Protein AF-A0A0A9XDV1-F1 (afdb_monomer_lite)

Organism: Lygus hesperus (NCBI:txid30085)

Secondary structure (DSSP, 8-state):
-----TTTGGGG-TTSS-EEEEEEEEETTEEEEEEE----GGGB-TTSPBPSSHHHHHHHHHHHHHHHHHHHHHHHHHTPPP--SS------------S---SSHHHHHHHHHHHHHHHHHHHHHHHHHHHHHHHHHHTSPP---------

InterPro domains:
  IPR039336 Midnolin [PTHR23010] (5-80)

Structure (mmCIF, N/CA/C/O backbone):
data_AF-A0A0A9XDV1-F1
#
_entry.id   AF-A0A0A9XDV1-F1
#
loop_
_atom_site.group_PDB
_atom_site.id
_atom_site.type_symbol
_atom_site.label_atom_id
_atom_site.label_alt_id
_atom_site.label_comp_id
_atom_site.label_asym_id
_atom_site.label_entity_id
_atom_site.label_seq_id
_atom_site.pdbx_PDB_ins_code
_atom_site.Cartn_x
_atom_site.Cartn_y
_atom_site.Cartn_z
_atom_site.occupancy
_atom_site.B_iso_or_equiv
_atom_site.auth_seq_id
_atom_site.auth_comp_id
_atom_site.auth_asym_id
_atom_site.auth_atom_id
_atom_site.pdbx_PDB_model_num
ATOM 1 N N . ASP A 1 1 ? -1.047 -35.717 -10.382 1.00 36.78 1 ASP A N 1
ATOM 2 C CA . ASP A 1 1 ? -0.540 -34.467 -10.991 1.00 36.78 1 ASP A CA 1
ATOM 3 C C . ASP A 1 1 ? -0.914 -33.205 -10.192 1.00 36.78 1 ASP A C 1
ATOM 5 O O . ASP A 1 1 ? -1.878 -32.515 -10.485 1.00 36.78 1 ASP A O 1
ATOM 9 N N . GLY A 1 2 ? -0.174 -32.925 -9.114 1.00 42.72 2 GLY A N 1
ATOM 10 C CA . GLY A 1 2 ? 0.702 -31.744 -9.015 1.00 42.72 2 GLY A CA 1
ATOM 11 C C . GLY A 1 2 ? 0.223 -30.292 -8.821 1.00 42.72 2 GLY A C 1
ATOM 12 O O . GLY A 1 2 ? 1.113 -29.456 -8.713 1.00 42.72 2 GLY A O 1
ATOM 13 N N . PHE A 1 3 ? -1.061 -29.920 -8.745 1.00 45.09 3 PHE A N 1
ATOM 14 C CA . PHE A 1 3 ? -1.454 -28.486 -8.676 1.00 45.09 3 PHE A CA 1
ATOM 15 C C . PHE A 1 3 ? -1.906 -27.975 -7.295 1.00 45.09 3 PHE A C 1
ATOM 17 O O . PHE A 1 3 ? -2.998 -27.434 -7.152 1.00 45.09 3 PHE A O 1
ATOM 24 N N . SER A 1 4 ? -1.071 -28.087 -6.260 1.00 47.56 4 SER A N 1
ATOM 25 C CA . SER A 1 4 ? -1.301 -27.333 -5.015 1.00 47.56 4 SER A CA 1
ATOM 26 C C . SER A 1 4 ? -0.011 -27.191 -4.218 1.00 47.56 4 SER A C 1
ATOM 28 O O . SER A 1 4 ? 0.326 -28.102 -3.471 1.00 47.56 4 SER A O 1
ATOM 30 N N . SER A 1 5 ? 0.740 -26.094 -4.394 1.00 48.50 5 SER A N 1
ATOM 31 C CA . SER A 1 5 ? 1.856 -25.736 -3.481 1.00 48.50 5 SER A CA 1
ATOM 32 C C . SER A 1 5 ? 2.493 -24.349 -3.674 1.00 48.50 5 SER A C 1
ATOM 34 O O . SER A 1 5 ? 3.421 -24.015 -2.946 1.00 48.50 5 SER A O 1
ATOM 36 N N . SER A 1 6 ? 2.055 -23.492 -4.607 1.00 40.91 6 SER A N 1
ATOM 37 C CA . SER A 1 6 ? 2.808 -22.241 -4.844 1.00 40.91 6 SER A CA 1
ATOM 38 C C . SER A 1 6 ? 2.476 -21.081 -3.893 1.00 40.91 6 SER A C 1
ATOM 40 O O . SER A 1 6 ? 3.247 -20.126 -3.848 1.00 40.91 6 SER A O 1
ATOM 42 N N . TRP A 1 7 ? 1.368 -21.127 -3.145 1.00 44.41 7 TRP A N 1
ATOM 43 C CA . TRP A 1 7 ? 0.964 -20.024 -2.255 1.00 44.41 7 TRP A CA 1
ATOM 44 C C . TRP A 1 7 ? 1.337 -20.249 -0.780 1.00 44.41 7 TRP A C 1
ATOM 46 O O . TRP A 1 7 ? 1.364 -19.295 -0.009 1.00 44.41 7 TRP A O 1
ATOM 56 N N . GLU A 1 8 ? 1.692 -21.477 -0.390 1.00 43.09 8 GLU A N 1
ATOM 57 C CA . GLU A 1 8 ? 2.059 -21.810 0.995 1.00 43.09 8 GLU A CA 1
ATOM 58 C C . GLU A 1 8 ? 3.547 -21.525 1.294 1.00 43.09 8 GLU A C 1
ATOM 60 O O . GLU A 1 8 ? 3.918 -21.135 2.402 1.00 43.09 8 GLU A O 1
ATOM 65 N N . ALA A 1 9 ? 4.410 -21.603 0.274 1.00 44.12 9 ALA A N 1
ATOM 66 C CA . ALA A 1 9 ? 5.851 -21.367 0.409 1.00 44.12 9 ALA A CA 1
ATOM 67 C C . ALA A 1 9 ? 6.230 -19.889 0.652 1.00 44.12 9 ALA A C 1
ATOM 69 O O . ALA A 1 9 ? 7.342 -19.590 1.095 1.00 44.12 9 ALA A O 1
ATOM 70 N N . SER A 1 10 ? 5.320 -18.948 0.389 1.00 47.84 10 SER A N 1
ATOM 71 C CA . SER A 1 10 ? 5.560 -17.508 0.562 1.00 47.84 10 SER A CA 1
ATOM 72 C C . SER A 1 10 ? 5.498 -17.064 2.030 1.00 47.84 10 SER A C 1
ATOM 74 O O . SER A 1 10 ? 6.082 -16.042 2.387 1.00 47.84 10 SER A O 1
ATOM 76 N N . SER A 1 11 ? 4.857 -17.849 2.903 1.00 51.34 11 SER A N 1
ATOM 77 C CA . SER A 1 11 ? 4.604 -17.471 4.301 1.00 51.34 11 SER A CA 1
ATOM 78 C C . SER A 1 11 ? 5.746 -17.764 5.279 1.00 51.34 11 SER A C 1
ATOM 80 O O . SER A 1 11 ? 5.639 -17.376 6.441 1.00 51.34 11 SER A O 1
ATOM 82 N N . LEU A 1 12 ? 6.850 -18.400 4.861 1.00 45.94 12 LEU A N 1
ATOM 83 C CA . LEU A 1 12 ? 7.998 -18.682 5.746 1.00 45.94 12 LEU A CA 1
ATOM 84 C C . LEU A 1 12 ? 9.171 -17.691 5.619 1.00 45.94 12 LEU A C 1
ATOM 86 O O . LEU A 1 12 ? 10.036 -17.668 6.491 1.00 45.94 12 LEU A O 1
ATOM 90 N N . LYS A 1 13 ? 9.180 -16.789 4.629 1.00 50.69 13 LYS A N 1
ATOM 91 C CA . LYS A 1 13 ? 10.191 -15.713 4.493 1.00 50.69 13 LYS A CA 1
ATOM 92 C C . LYS A 1 13 ? 9.748 -14.388 5.136 1.00 50.69 13 LYS A C 1
ATOM 94 O O . LYS A 1 13 ? 10.031 -13.315 4.616 1.00 50.69 13 LYS A O 1
ATOM 99 N N . ARG A 1 14 ? 9.090 -14.449 6.303 1.00 52.53 14 ARG A N 1
ATOM 100 C CA . ARG A 1 14 ? 8.460 -13.317 7.040 1.00 52.53 14 ARG A CA 1
ATOM 101 C C . ARG A 1 14 ? 9.400 -12.198 7.530 1.00 52.53 14 ARG A C 1
ATOM 103 O O . ARG A 1 14 ? 9.041 -11.464 8.443 1.00 52.53 14 ARG A O 1
ATOM 110 N N . ARG A 1 15 ? 10.608 -12.068 6.983 1.00 54.47 15 ARG A N 1
ATOM 111 C CA . ARG A 1 15 ? 11.590 -11.051 7.388 1.00 54.47 15 ARG A CA 1
ATOM 112 C C . ARG A 1 15 ? 12.001 -10.095 6.270 1.00 54.47 15 ARG A C 1
ATOM 114 O O . ARG A 1 15 ? 12.719 -9.148 6.556 1.00 54.47 15 ARG A O 1
ATOM 121 N N . GLN A 1 16 ? 11.542 -10.306 5.037 1.00 61.06 16 GLN A N 1
ATOM 122 C CA . GLN A 1 16 ? 11.847 -9.417 3.917 1.00 61.06 16 GLN A CA 1
ATOM 123 C C . GLN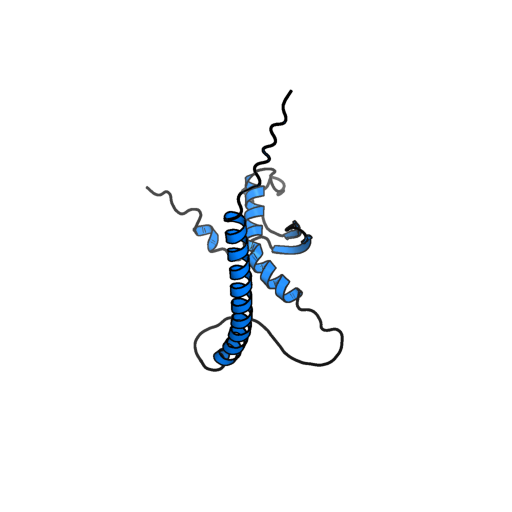 A 1 16 ? 10.537 -8.969 3.266 1.00 61.06 16 GLN A C 1
ATOM 125 O O . GLN A 1 16 ? 10.008 -9.650 2.398 1.00 61.06 16 GLN A O 1
ATOM 130 N N . GLY A 1 17 ? 9.986 -7.861 3.747 1.00 77.62 17 GLY A N 1
ATOM 131 C CA . GLY A 1 17 ? 8.804 -7.211 3.184 1.00 77.62 17 GLY A CA 1
ATOM 132 C C . GLY A 1 17 ? 8.889 -5.709 3.423 1.00 77.62 17 GLY A C 1
ATOM 133 O O . GLY A 1 17 ? 9.827 -5.243 4.078 1.00 77.62 17 GLY A O 1
ATOM 134 N N . ALA A 1 18 ? 7.934 -4.956 2.886 1.00 90.75 18 ALA A N 1
ATOM 135 C CA . ALA A 1 18 ? 7.890 -3.515 3.086 1.00 90.75 18 ALA A CA 1
ATOM 136 C C . ALA A 1 18 ? 7.795 -3.121 4.575 1.00 90.75 18 ALA A C 1
ATOM 138 O O . ALA A 1 18 ? 7.107 -3.759 5.371 1.00 90.75 18 ALA A O 1
ATOM 139 N N . ILE A 1 19 ? 8.471 -2.037 4.939 1.00 91.69 19 ILE A N 1
ATOM 140 C CA . ILE A 1 19 ? 8.464 -1.410 6.259 1.00 91.69 19 ILE A CA 1
ATOM 141 C C . ILE A 1 19 ? 7.580 -0.172 6.180 1.00 91.69 19 ILE A C 1
ATOM 143 O O . ILE A 1 19 ? 7.739 0.638 5.273 1.00 91.69 19 ILE A O 1
ATOM 147 N N . ILE A 1 20 ? 6.673 -0.003 7.140 1.00 92.00 20 ILE A N 1
ATOM 148 C CA . ILE A 1 20 ? 5.864 1.213 7.265 1.00 92.00 20 ILE A CA 1
ATOM 149 C C . ILE A 1 20 ? 6.623 2.201 8.151 1.00 92.00 20 ILE A C 1
ATOM 151 O O . ILE A 1 20 ? 6.785 1.965 9.345 1.00 92.00 20 ILE A O 1
ATOM 155 N N . GLU A 1 21 ? 7.083 3.300 7.561 1.00 91.62 21 GLU A N 1
ATOM 156 C CA . GLU A 1 21 ? 7.883 4.330 8.237 1.00 91.62 21 GLU A CA 1
ATOM 157 C C . GLU A 1 21 ? 6.996 5.354 8.939 1.00 91.62 21 GLU A C 1
ATOM 159 O O . GLU A 1 21 ? 7.274 5.790 10.054 1.00 91.62 21 GLU A O 1
ATOM 164 N N . SER A 1 22 ? 5.902 5.733 8.282 1.00 91.50 22 SER A N 1
ATOM 165 C CA . SER A 1 22 ? 4.931 6.670 8.824 1.00 91.50 22 SER A CA 1
ATOM 166 C C . SER A 1 22 ? 3.526 6.207 8.485 1.00 91.50 22 SER A C 1
ATOM 168 O O . SER A 1 22 ? 3.281 5.660 7.411 1.00 91.50 22 SER A O 1
ATOM 170 N N . MET A 1 23 ? 2.585 6.432 9.397 1.00 91.12 23 MET A N 1
ATOM 171 C CA . MET A 1 23 ? 1.168 6.235 9.130 1.00 91.12 23 MET A CA 1
ATOM 172 C C . MET A 1 23 ? 0.348 7.170 10.021 1.00 91.12 23 MET A C 1
ATOM 174 O O . MET A 1 23 ? 0.559 7.252 11.227 1.00 91.12 23 MET A O 1
ATOM 178 N N . HIS A 1 24 ? -0.593 7.868 9.401 1.00 91.06 24 HIS A N 1
ATOM 179 C CA . HIS A 1 24 ? -1.502 8.831 10.000 1.00 91.06 24 HIS A CA 1
ATOM 180 C C . HIS A 1 24 ? -2.934 8.367 9.760 1.00 91.06 24 HIS A C 1
ATOM 182 O O . HIS A 1 24 ? -3.291 7.970 8.649 1.00 91.06 24 HIS A O 1
ATOM 188 N N . HIS A 1 25 ? -3.751 8.420 10.807 1.00 92.38 25 HIS A N 1
ATOM 189 C CA . HIS A 1 25 ? -5.159 8.054 10.749 1.00 92.38 25 HIS A CA 1
ATOM 190 C C . HIS A 1 25 ? -6.018 9.301 10.519 1.00 92.38 25 HIS A C 1
ATOM 192 O O . HIS A 1 25 ? -6.042 10.201 11.355 1.00 92.38 25 HIS A O 1
ATOM 198 N N . HIS A 1 26 ? -6.755 9.323 9.408 1.00 93.12 26 HIS A N 1
ATOM 199 C CA . HIS A 1 26 ? -7.630 10.440 9.023 1.00 93.12 26 HIS A CA 1
ATOM 200 C C . HIS A 1 26 ? -9.101 10.231 9.424 1.00 93.12 26 HIS A C 1
ATOM 202 O O . HIS A 1 26 ? -9.931 11.113 9.221 1.00 93.12 26 HIS A O 1
ATOM 208 N N . GLY A 1 27 ? -9.447 9.078 10.012 1.00 90.19 27 GLY A N 1
ATOM 209 C CA . GLY A 1 27 ? -10.823 8.692 10.345 1.00 90.19 27 GLY A CA 1
ATOM 210 C C . GLY A 1 27 ? -11.480 7.808 9.278 1.00 90.19 27 GLY A C 1
ATOM 211 O O . GLY A 1 27 ? -11.009 7.708 8.149 1.00 90.19 27 GLY A O 1
ATOM 212 N N . LYS A 1 28 ? -12.592 7.143 9.629 1.00 92.00 28 LYS A N 1
ATOM 213 C CA . LYS A 1 28 ? -13.391 6.284 8.719 1.00 92.00 28 LYS A CA 1
ATOM 214 C C . LYS A 1 28 ? -12.600 5.146 8.039 1.00 92.00 28 LYS A C 1
ATOM 216 O O . LYS A 1 28 ? -12.976 4.701 6.961 1.00 92.00 28 LYS A O 1
ATOM 221 N N . GLY A 1 29 ? -11.515 4.676 8.659 1.00 88.19 29 GLY A N 1
ATOM 222 C CA . GLY A 1 29 ? -10.647 3.644 8.078 1.00 88.19 29 GLY A CA 1
ATOM 223 C C . GLY A 1 29 ? -9.701 4.160 6.989 1.00 88.19 29 GLY A C 1
ATOM 224 O O . GLY A 1 29 ? -9.106 3.358 6.276 1.00 88.19 29 GLY A O 1
ATOM 225 N N . VAL A 1 30 ? -9.554 5.481 6.854 1.00 93.62 30 VAL A N 1
ATOM 226 C CA . VAL A 1 30 ? -8.589 6.101 5.946 1.00 93.62 30 VAL A CA 1
ATOM 227 C C . VAL A 1 30 ? -7.272 6.318 6.679 1.00 93.62 30 VAL A C 1
ATOM 229 O O . VAL A 1 30 ? -7.221 6.941 7.745 1.00 93.62 30 VAL A O 1
ATOM 232 N N . TYR A 1 31 ? -6.200 5.825 6.070 1.00 91.75 31 TYR A N 1
ATOM 233 C CA . TYR A 1 31 ? -4.835 5.960 6.554 1.00 91.75 31 TYR A CA 1
ATOM 234 C C . TYR A 1 31 ? -3.964 6.529 5.435 1.00 91.75 31 TYR A C 1
ATOM 236 O O . TYR A 1 31 ? -4.160 6.203 4.266 1.00 91.75 31 TYR A O 1
ATOM 244 N N . SER A 1 32 ? -2.995 7.369 5.784 1.00 93.62 32 SER A N 1
ATOM 245 C CA . SER A 1 32 ? -1.948 7.825 4.861 1.00 93.62 32 SER A CA 1
ATOM 246 C C . SER A 1 32 ? -0.586 7.570 5.474 1.00 93.62 32 SER A C 1
ATOM 248 O O . SER A 1 32 ? -0.438 7.742 6.679 1.00 93.62 32 SER A O 1
ATOM 250 N N . GLY A 1 33 ? 0.427 7.259 4.684 1.00 92.69 33 GLY A N 1
ATOM 251 C CA . GLY A 1 33 ? 1.740 6.958 5.229 1.00 92.69 33 GLY A CA 1
ATOM 252 C C . GLY A 1 33 ? 2.795 6.767 4.161 1.00 92.69 33 GLY A C 1
ATOM 253 O O . GLY A 1 33 ? 2.504 6.856 2.968 1.00 92.69 33 GLY A O 1
ATOM 254 N N . THR A 1 34 ? 4.006 6.473 4.610 1.00 94.88 34 THR A N 1
ATOM 255 C CA . THR A 1 34 ? 5.130 6.088 3.759 1.00 94.88 34 THR A CA 1
ATOM 256 C C . THR A 1 34 ? 5.588 4.690 4.129 1.00 94.88 34 THR A C 1
ATOM 258 O O . THR A 1 34 ? 5.566 4.290 5.296 1.00 94.88 34 THR A O 1
ATOM 261 N N . PHE A 1 35 ? 5.990 3.940 3.113 1.00 94.19 35 PHE A N 1
ATOM 262 C CA . PHE A 1 35 ? 6.586 2.631 3.281 1.00 94.19 35 PHE A CA 1
ATOM 263 C C . PHE A 1 35 ? 7.794 2.503 2.363 1.00 94.19 35 PHE A C 1
ATOM 265 O O . PHE A 1 35 ? 7.808 3.056 1.261 1.00 94.19 35 PHE A O 1
ATOM 272 N N . SER A 1 36 ? 8.789 1.752 2.810 1.00 92.94 36 SER A N 1
ATOM 273 C CA . SER A 1 36 ? 9.957 1.383 2.020 1.00 92.94 36 SER A CA 1
ATOM 274 C C . SER A 1 36 ? 10.010 -0.126 1.857 1.00 92.94 36 SER A C 1
ATOM 276 O O . SER A 1 36 ? 9.549 -0.881 2.702 1.00 92.94 36 SER A O 1
ATOM 278 N N . GLY A 1 37 ? 10.529 -0.592 0.731 1.00 91.81 37 GLY A N 1
ATOM 279 C CA . GLY A 1 37 ? 10.593 -2.008 0.404 1.00 91.81 37 GLY A CA 1
ATOM 280 C C . GLY A 1 37 ? 11.393 -2.211 -0.869 1.00 91.81 37 GLY A C 1
ATOM 281 O O . GLY A 1 37 ? 11.795 -1.250 -1.527 1.00 91.81 37 GLY A O 1
ATOM 282 N N . THR A 1 38 ? 11.635 -3.465 -1.219 1.00 92.00 38 THR A N 1
ATOM 283 C CA . THR A 1 38 ? 12.304 -3.817 -2.469 1.00 92.00 38 THR A CA 1
ATOM 284 C C . THR A 1 38 ? 11.310 -4.478 -3.405 1.00 92.00 38 THR A C 1
ATOM 286 O O . THR A 1 38 ? 10.402 -5.179 -2.978 1.00 92.00 38 THR A O 1
ATOM 289 N N . LEU A 1 39 ? 11.474 -4.246 -4.703 1.00 92.00 39 LEU A N 1
ATOM 290 C CA . LEU A 1 39 ? 10.700 -4.935 -5.728 1.00 92.00 39 LEU A CA 1
ATOM 291 C C . LEU A 1 39 ? 11.557 -6.019 -6.360 1.00 92.00 39 LEU A 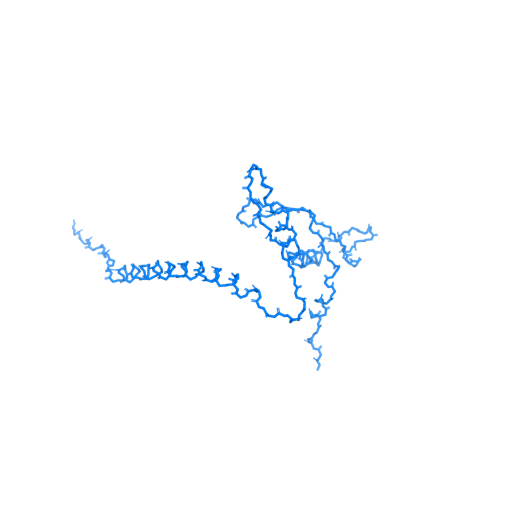C 1
ATOM 293 O O . LEU A 1 39 ? 12.750 -5.816 -6.591 1.00 92.00 39 LEU A O 1
ATOM 297 N N . ASN A 1 40 ? 10.934 -7.137 -6.722 1.00 90.44 40 ASN A N 1
ATOM 298 C CA . ASN A 1 40 ? 11.573 -8.139 -7.569 1.00 90.44 40 ASN A CA 1
ATOM 299 C C . ASN A 1 40 ? 12.112 -7.469 -8.858 1.00 90.44 40 ASN A C 1
ATOM 301 O O . ASN A 1 40 ? 11.347 -6.752 -9.507 1.00 90.44 40 ASN A O 1
ATOM 305 N N . PRO A 1 41 ? 13.374 -7.711 -9.269 1.00 93.12 41 PRO A N 1
ATOM 306 C CA . PRO A 1 41 ? 13.940 -7.159 -10.503 1.00 93.12 41 PRO A CA 1
ATOM 307 C C . PRO A 1 41 ? 13.075 -7.377 -11.753 1.00 93.12 41 PRO A C 1
ATOM 309 O O . PRO A 1 41 ? 13.043 -6.530 -12.639 1.00 93.12 41 PRO A O 1
ATOM 312 N N . ALA A 1 42 ? 12.310 -8.471 -11.820 1.00 93.75 42 ALA A N 1
ATOM 313 C CA . ALA A 1 42 ? 11.397 -8.732 -12.938 1.00 93.75 42 ALA A CA 1
ATOM 314 C C . ALA A 1 42 ? 10.254 -7.698 -13.057 1.00 93.75 42 ALA A C 1
ATOM 316 O O . ALA A 1 42 ? 9.737 -7.460 -14.156 1.00 93.75 42 ALA A O 1
ATOM 317 N N . LEU A 1 43 ? 9.875 -7.078 -11.933 1.00 95.06 43 LEU A N 1
ATOM 318 C CA . LEU A 1 43 ? 8.867 -6.016 -11.829 1.00 95.06 43 LEU A CA 1
ATOM 319 C C . LEU A 1 43 ? 9.461 -4.621 -12.068 1.00 95.06 43 LEU A C 1
ATOM 321 O O . LEU A 1 43 ? 8.766 -3.623 -11.894 1.00 95.06 43 LEU A O 1
ATOM 325 N N . GLN A 1 44 ? 10.732 -4.540 -12.461 1.00 95.44 44 GLN A N 1
ATOM 326 C CA . GLN A 1 44 ? 11.417 -3.295 -12.775 1.00 95.44 44 GLN A CA 1
ATOM 327 C C . GLN A 1 44 ? 11.719 -3.209 -14.275 1.00 95.44 44 GLN A C 1
ATOM 329 O O . GLN A 1 44 ? 11.813 -4.220 -14.978 1.00 95.44 44 GLN A O 1
ATOM 334 N N . ASP A 1 45 ? 11.802 -1.989 -14.795 1.00 95.06 45 ASP A N 1
ATOM 335 C CA . ASP A 1 45 ? 12.238 -1.721 -16.160 1.00 95.06 45 ASP A CA 1
ATOM 336 C C . ASP A 1 45 ? 13.772 -1.810 -16.295 1.00 95.06 45 ASP A C 1
ATOM 338 O O . ASP A 1 45 ? 14.496 -2.132 -15.353 1.00 95.06 45 ASP A O 1
ATOM 342 N N . ARG A 1 46 ? 14.293 -1.515 -17.491 1.00 93.94 46 ARG A N 1
ATOM 343 C CA . ARG A 1 46 ? 15.742 -1.544 -17.765 1.00 93.94 46 ARG A CA 1
ATOM 344 C C . ARG A 1 46 ? 16.532 -0.484 -16.982 1.00 93.94 46 ARG A C 1
ATOM 346 O O . ARG A 1 46 ? 17.749 -0.592 -16.899 1.00 93.94 46 ARG A O 1
ATOM 353 N N . PHE A 1 47 ? 15.856 0.523 -16.434 1.00 93.56 47 PHE A N 1
ATOM 354 C CA . PHE A 1 47 ? 16.429 1.597 -15.626 1.00 93.56 47 PHE A CA 1
ATOM 355 C C . PHE A 1 47 ? 16.236 1.353 -14.117 1.00 93.56 47 PHE A C 1
ATOM 357 O O . PHE A 1 47 ? 16.547 2.235 -13.318 1.00 93.56 47 PHE A O 1
ATOM 364 N N . GLY A 1 48 ? 15.710 0.183 -13.722 1.00 92.69 48 GLY A N 1
ATOM 365 C CA . GLY A 1 48 ? 15.449 -0.185 -12.327 1.00 92.69 48 GLY A CA 1
ATOM 366 C C . GLY A 1 48 ? 14.194 0.459 -11.726 1.00 92.69 48 GLY A C 1
ATOM 367 O O . GLY A 1 48 ? 13.970 0.377 -10.520 1.00 92.69 48 GLY A O 1
ATOM 368 N N . ARG A 1 49 ? 13.356 1.123 -12.531 1.00 94.88 49 ARG A N 1
ATOM 369 C CA . ARG A 1 49 ? 12.121 1.752 -12.044 1.00 94.88 49 ARG A CA 1
ATOM 370 C C . ARG A 1 49 ? 10.985 0.727 -11.991 1.00 94.88 49 ARG A C 1
ATOM 372 O O . ARG A 1 49 ? 10.915 -0.131 -12.869 1.00 94.88 49 ARG A O 1
ATOM 379 N N . PRO A 1 50 ? 10.056 0.818 -11.024 1.00 96.19 50 PRO A N 1
ATOM 380 C CA . PRO A 1 50 ? 8.896 -0.072 -10.963 1.00 96.19 50 PRO A CA 1
ATOM 381 C C . PRO A 1 50 ? 8.059 -0.013 -12.250 1.00 96.19 50 PRO A C 1
ATOM 383 O O . PRO A 1 50 ? 7.684 1.070 -12.706 1.00 96.19 50 PRO A O 1
ATOM 386 N N . LYS A 1 51 ? 7.731 -1.172 -12.827 1.00 96.69 51 LYS A N 1
ATOM 387 C CA . LYS A 1 51 ? 6.863 -1.273 -14.008 1.00 96.69 51 LYS A CA 1
ATOM 388 C C . LYS A 1 51 ? 5.433 -0.847 -13.685 1.00 96.69 51 LYS A C 1
ATOM 390 O O . LYS A 1 51 ? 4.927 -1.135 -12.600 1.00 96.69 51 LYS A O 1
ATOM 395 N N . ARG A 1 52 ? 4.744 -0.259 -14.669 1.00 96.31 52 ARG A N 1
ATOM 396 C CA . ARG A 1 52 ? 3.308 0.083 -14.610 1.00 96.31 52 ARG A CA 1
ATOM 397 C C . ARG A 1 52 ? 2.403 -1.122 -14.923 1.00 96.31 52 ARG A C 1
ATOM 399 O O . ARG A 1 52 ? 1.449 -0.996 -15.683 1.00 96.31 52 ARG A O 1
ATOM 406 N N . ASP A 1 53 ? 2.701 -2.265 -14.312 1.00 96.12 53 ASP A N 1
ATOM 407 C CA . ASP A 1 53 ? 1.972 -3.523 -14.495 1.00 96.12 53 ASP A CA 1
ATOM 408 C C . ASP A 1 53 ? 1.167 -3.873 -13.239 1.00 96.12 53 ASP A C 1
ATOM 410 O O . ASP A 1 53 ? 1.549 -3.529 -12.116 1.00 96.12 53 ASP A O 1
ATOM 414 N N . ILE A 1 54 ? 0.085 -4.637 -13.405 1.00 97.19 54 ILE A N 1
ATOM 415 C CA . ILE A 1 54 ? -0.744 -5.080 -12.274 1.00 97.19 54 ILE A CA 1
ATOM 416 C C . ILE A 1 54 ? 0.045 -5.919 -11.256 1.00 97.19 54 ILE A C 1
ATOM 418 O O . ILE A 1 54 ? -0.189 -5.809 -10.055 1.00 97.19 54 ILE A O 1
ATOM 422 N N . SER A 1 55 ? 1.041 -6.688 -11.704 1.00 96.62 55 SER A N 1
ATOM 423 C CA . SER A 1 55 ? 1.918 -7.480 -10.831 1.00 96.62 55 SER A CA 1
ATOM 424 C C . SER A 1 55 ? 2.711 -6.618 -9.846 1.00 96.62 55 SER A C 1
ATOM 426 O O . SER A 1 55 ? 2.922 -7.030 -8.707 1.00 96.62 55 SER A O 1
ATOM 428 N N . THR A 1 56 ? 3.106 -5.406 -10.251 1.00 96.19 56 THR A N 1
ATOM 429 C CA . THR A 1 56 ? 3.775 -4.440 -9.369 1.00 96.19 56 THR A CA 1
ATOM 430 C C . THR A 1 56 ? 2.829 -3.971 -8.266 1.00 96.19 56 THR A C 1
ATOM 432 O O . THR A 1 56 ? 3.215 -3.937 -7.100 1.00 96.19 56 THR A O 1
ATOM 435 N N . ILE A 1 57 ? 1.572 -3.667 -8.619 1.00 96.31 57 ILE A N 1
ATOM 436 C CA . ILE A 1 57 ? 0.536 -3.258 -7.657 1.00 96.31 57 ILE A CA 1
ATOM 437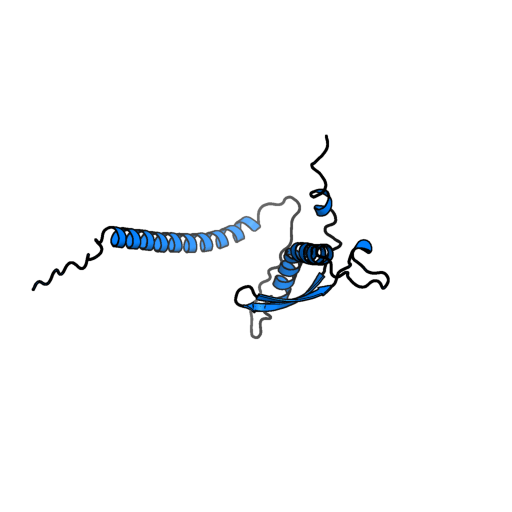 C C . ILE A 1 57 ? 0.291 -4.381 -6.645 1.00 96.31 57 ILE A C 1
ATOM 439 O O . ILE A 1 57 ? 0.304 -4.140 -5.441 1.00 96.31 57 ILE A O 1
ATOM 443 N N . ILE A 1 58 ? 0.122 -5.616 -7.127 1.00 95.69 58 ILE A N 1
ATOM 444 C CA . ILE A 1 58 ? -0.109 -6.789 -6.275 1.00 95.69 58 ILE A CA 1
ATOM 445 C C . ILE A 1 58 ? 1.053 -6.995 -5.298 1.00 95.69 58 ILE A C 1
ATOM 447 O O . ILE A 1 58 ? 0.817 -7.239 -4.118 1.00 95.69 58 ILE A O 1
ATOM 451 N N . HIS A 1 59 ? 2.299 -6.870 -5.763 1.00 93.50 59 HIS A N 1
ATOM 452 C CA . HIS A 1 59 ? 3.475 -7.043 -4.912 1.00 93.50 59 HIS A CA 1
ATOM 453 C C . HIS A 1 59 ? 3.494 -6.038 -3.758 1.00 93.50 59 HIS A C 1
ATOM 455 O O . HIS A 1 59 ? 3.613 -6.428 -2.601 1.00 93.50 59 HIS A O 1
ATOM 461 N N . ILE A 1 60 ? 3.277 -4.759 -4.074 1.00 94.00 60 ILE A N 1
ATOM 462 C CA . ILE A 1 60 ? 3.223 -3.685 -3.078 1.00 94.00 60 ILE A CA 1
ATOM 463 C C . ILE A 1 60 ? 2.121 -3.953 -2.046 1.00 94.00 60 ILE A C 1
ATOM 465 O O . ILE A 1 60 ? 2.350 -3.832 -0.846 1.00 94.00 60 ILE A O 1
ATOM 469 N N . LEU A 1 61 ? 0.923 -4.335 -2.492 1.00 94.62 61 LEU A N 1
ATOM 470 C CA . LEU A 1 61 ? -0.198 -4.570 -1.582 1.00 94.62 61 LEU A CA 1
ATOM 471 C C . LEU A 1 61 ? 0.028 -5.788 -0.678 1.00 94.62 61 LEU A C 1
ATOM 473 O O . LEU A 1 61 ? -0.266 -5.716 0.513 1.00 94.62 61 LEU A O 1
ATOM 477 N N . ASN A 1 62 ? 0.583 -6.879 -1.205 1.00 92.94 62 ASN A N 1
ATOM 478 C CA . ASN A 1 62 ? 0.884 -8.071 -0.410 1.00 92.94 62 ASN A CA 1
ATOM 479 C C . ASN A 1 62 ? 1.919 -7.780 0.683 1.00 92.94 62 ASN A C 1
ATOM 481 O O . ASN A 1 62 ? 1.740 -8.206 1.828 1.00 92.94 62 ASN A O 1
ATOM 485 N N . ASP A 1 63 ? 2.954 -7.008 0.352 1.00 92.81 63 ASP A N 1
ATOM 486 C CA . ASP A 1 63 ? 3.972 -6.582 1.308 1.00 92.81 63 ASP A CA 1
ATOM 487 C C . ASP A 1 63 ? 3.363 -5.737 2.437 1.00 92.81 63 ASP A C 1
ATOM 489 O O . ASP A 1 63 ? 3.625 -5.985 3.617 1.00 92.81 63 ASP A O 1
ATOM 493 N N . LEU A 1 64 ? 2.479 -4.792 2.102 1.00 91.69 64 LEU A N 1
ATOM 494 C CA . LEU A 1 64 ? 1.800 -3.941 3.086 1.00 91.69 64 LEU A CA 1
ATOM 495 C C . LEU A 1 64 ? 0.830 -4.715 3.991 1.00 91.69 64 LEU A C 1
ATOM 497 O O . LEU A 1 64 ? 0.754 -4.458 5.198 1.00 91.69 64 LEU A O 1
ATOM 501 N N . LEU A 1 65 ? 0.114 -5.698 3.442 1.00 89.94 65 LEU A N 1
ATOM 502 C CA . LEU A 1 65 ? -0.753 -6.577 4.229 1.00 89.94 65 LEU A CA 1
ATOM 503 C C . LEU A 1 65 ? 0.062 -7.394 5.245 1.00 89.94 65 LEU A C 1
ATOM 505 O O . LEU A 1 65 ? -0.353 -7.535 6.397 1.00 89.94 65 LEU A O 1
ATOM 509 N N . CYS A 1 66 ? 1.255 -7.857 4.862 1.00 86.75 66 CYS A N 1
ATOM 510 C CA . CYS A 1 66 ? 2.164 -8.582 5.754 1.00 86.75 66 CYS A CA 1
ATOM 511 C C . CYS A 1 66 ? 2.832 -7.686 6.814 1.00 86.75 66 CYS A C 1
ATOM 513 O O . CYS A 1 66 ? 3.160 -8.163 7.903 1.00 86.75 66 CYS A O 1
ATOM 515 N N . ALA A 1 67 ? 3.025 -6.397 6.525 1.00 85.56 67 ALA A N 1
ATOM 516 C CA . ALA A 1 67 ? 3.617 -5.427 7.449 1.00 85.56 67 ALA A CA 1
ATOM 517 C C . ALA A 1 67 ? 2.639 -4.949 8.541 1.00 85.56 67 ALA A C 1
ATOM 519 O O . ALA A 1 67 ? 3.054 -4.514 9.617 1.00 85.56 67 ALA A O 1
ATOM 520 N N . THR A 1 68 ? 1.330 -5.065 8.291 1.00 80.81 68 THR A N 1
ATOM 521 C CA . THR A 1 68 ? 0.265 -4.533 9.160 1.00 80.81 68 THR A CA 1
ATOM 522 C C . THR A 1 68 ? 0.347 -5.009 10.626 1.00 80.81 68 THR A C 1
ATOM 524 O O . THR A 1 68 ? 0.232 -4.166 11.520 1.00 80.81 68 THR A O 1
ATOM 527 N N . PRO A 1 69 ? 0.583 -6.302 10.941 1.00 74.88 69 PRO A N 1
ATOM 528 C CA . PRO A 1 69 ? 0.714 -6.754 12.330 1.00 74.88 69 PRO A CA 1
ATOM 529 C C . PRO A 1 69 ? 1.920 -6.139 13.051 1.00 74.88 69 PRO A C 1
ATOM 531 O O . PRO A 1 69 ? 1.825 -5.806 14.231 1.00 74.88 69 PRO A O 1
ATOM 534 N N . GLN A 1 70 ? 3.035 -5.963 12.335 1.00 70.50 70 GLN A N 1
ATOM 535 C CA . GLN A 1 70 ? 4.287 -5.431 12.882 1.00 70.50 70 GLN A CA 1
ATOM 536 C C . GLN A 1 70 ? 4.146 -3.939 13.193 1.00 70.50 70 GLN A C 1
ATOM 538 O O . GLN A 1 70 ? 4.480 -3.500 14.292 1.00 70.50 70 GLN A O 1
ATOM 543 N N . TYR A 1 71 ? 3.553 -3.178 12.266 1.00 75.38 71 TYR A N 1
ATOM 544 C CA . TYR A 1 71 ? 3.235 -1.772 12.499 1.00 75.38 71 TYR A CA 1
ATOM 545 C C . TYR A 1 71 ? 2.249 -1.597 13.657 1.00 75.38 71 TYR A C 1
ATOM 547 O O . TYR A 1 71 ? 2.457 -0.737 14.503 1.00 75.38 71 TYR A O 1
ATOM 555 N N . ARG A 1 72 ? 1.190 -2.416 13.748 1.00 75.56 72 ARG A N 1
ATOM 556 C CA . ARG A 1 72 ? 0.208 -2.296 14.838 1.00 75.56 72 ARG A CA 1
ATOM 557 C C . ARG A 1 72 ? 0.845 -2.490 16.215 1.00 75.56 72 ARG A C 1
ATOM 559 O O . ARG A 1 72 ? 0.477 -1.769 17.138 1.00 75.56 72 ARG A O 1
ATOM 566 N N . ALA A 1 73 ? 1.782 -3.426 16.347 1.00 70.31 73 ALA A N 1
ATOM 567 C CA . ALA A 1 73 ? 2.528 -3.626 17.586 1.00 70.31 73 ALA A CA 1
ATOM 568 C C . ALA A 1 73 ? 3.418 -2.411 17.913 1.00 70.31 73 ALA A C 1
ATOM 570 O O . ALA A 1 73 ? 3.332 -1.871 19.013 1.00 70.31 73 ALA A O 1
ATOM 571 N N . ALA A 1 74 ? 4.186 -1.911 16.939 1.00 69.31 74 ALA A N 1
ATOM 572 C CA . ALA A 1 74 ? 5.044 -0.735 17.119 1.00 69.31 74 ALA A CA 1
ATOM 573 C C . ALA A 1 74 ? 4.249 0.557 17.407 1.00 69.31 74 ALA A C 1
ATOM 575 O O . ALA A 1 74 ? 4.627 1.360 18.257 1.00 69.31 74 ALA A O 1
ATOM 576 N N . ALA A 1 75 ? 3.105 0.751 16.748 1.00 69.06 75 ALA A N 1
ATOM 577 C CA . ALA A 1 75 ? 2.215 1.886 16.976 1.00 69.06 75 ALA A CA 1
ATOM 578 C C . ALA A 1 75 ? 1.561 1.841 18.366 1.00 69.06 75 ALA A C 1
ATOM 580 O O . ALA A 1 75 ? 1.324 2.889 18.960 1.00 69.06 75 ALA A O 1
ATOM 581 N N . GLN A 1 76 ? 1.287 0.648 18.909 1.00 61.62 76 GLN A N 1
ATOM 582 C CA . GLN A 1 76 ? 0.818 0.494 20.289 1.00 61.62 76 GLN A CA 1
ATOM 583 C C . GLN A 1 76 ? 1.908 0.824 21.318 1.00 61.62 76 GLN A C 1
ATOM 585 O O . GLN A 1 76 ? 1.583 1.381 22.365 1.00 61.62 76 GLN A O 1
ATOM 590 N N . GLU A 1 77 ? 3.183 0.551 21.025 1.00 58.69 77 GLU A N 1
ATOM 591 C CA . GLU A 1 77 ? 4.296 1.002 21.873 1.00 58.69 77 GLU A CA 1
ATOM 592 C C . GLU A 1 77 ? 4.496 2.522 21.813 1.00 58.69 77 GLU A C 1
ATOM 594 O O . GLU A 1 77 ? 4.669 3.157 22.854 1.00 58.69 77 GLU A O 1
ATOM 599 N N . ALA A 1 78 ? 4.402 3.121 20.622 1.00 57.44 78 ALA A N 1
ATOM 600 C CA . ALA A 1 78 ? 4.532 4.567 20.435 1.00 57.44 78 ALA A CA 1
ATOM 601 C C . ALA A 1 78 ? 3.334 5.367 20.987 1.00 57.44 78 ALA A C 1
ATOM 603 O O . ALA A 1 78 ? 3.482 6.533 21.345 1.00 57.44 78 ALA A O 1
ATOM 604 N N . ALA A 1 79 ? 2.151 4.752 21.086 1.00 55.28 79 ALA A N 1
ATOM 605 C CA . ALA A 1 79 ? 0.942 5.359 21.642 1.00 55.28 79 ALA A CA 1
ATOM 606 C C . ALA A 1 79 ? 0.809 5.203 23.171 1.00 55.28 79 ALA A C 1
ATOM 608 O O . ALA A 1 79 ? -0.273 5.454 23.708 1.00 55.28 79 ALA A O 1
ATOM 609 N N . LYS A 1 80 ? 1.871 4.815 23.898 1.00 44.59 80 LYS A N 1
ATOM 610 C CA . LYS A 1 80 ? 1.884 4.968 25.361 1.00 44.59 80 LYS A CA 1
ATOM 611 C C . LYS A 1 80 ? 1.804 6.466 25.691 1.00 44.59 80 LYS A C 1
ATOM 613 O O . LYS A 1 80 ? 2.721 7.205 25.336 1.00 44.59 80 LYS A O 1
ATOM 618 N N . PRO A 1 81 ? 0.739 6.940 26.360 1.00 43.88 81 PRO A N 1
ATOM 619 C CA . PRO A 1 81 ? 0.651 8.338 26.745 1.00 43.88 81 PRO A CA 1
ATOM 620 C C . PRO A 1 81 ? 1.787 8.640 27.725 1.00 43.88 81 PRO A C 1
ATOM 622 O O . PRO A 1 81 ? 1.913 7.981 28.758 1.00 43.88 81 PRO A O 1
ATOM 625 N N . GLN A 1 82 ? 2.622 9.630 27.404 1.00 42.75 82 GLN A N 1
ATOM 626 C CA . GLN A 1 82 ? 3.479 10.243 28.411 1.00 42.75 82 GLN A CA 1
ATOM 627 C C . GLN A 1 82 ? 2.575 10.870 29.481 1.00 42.75 82 GLN A C 1
ATOM 629 O O . GLN A 1 82 ? 1.722 11.692 29.136 1.00 42.75 82 GLN A O 1
ATOM 634 N N . PRO A 1 83 ? 2.722 10.514 30.768 1.00 39.59 83 PRO A N 1
ATOM 635 C CA . PRO A 1 83 ? 1.994 11.196 31.820 1.00 39.59 83 PRO A CA 1
ATOM 636 C C . PRO A 1 83 ? 2.649 12.560 32.057 1.00 39.59 83 PRO A C 1
ATOM 638 O O . PRO A 1 83 ? 3.678 12.669 32.722 1.00 39.59 83 PRO A O 1
ATOM 641 N N . SER A 1 84 ? 2.049 13.624 31.527 1.00 41.62 84 SER A N 1
ATOM 642 C CA . SER A 1 84 ? 2.250 14.957 32.084 1.00 41.62 84 SER A CA 1
ATOM 643 C C . SER A 1 84 ? 1.424 15.082 33.367 1.00 41.62 84 SER A C 1
ATOM 645 O O . SER A 1 84 ? 0.197 15.006 33.334 1.00 41.62 84 SER A O 1
ATOM 647 N N . THR A 1 85 ? 2.143 15.344 34.460 1.00 43.25 85 THR A N 1
ATOM 648 C CA . THR A 1 85 ? 1.723 15.752 35.815 1.00 43.25 85 THR A CA 1
ATOM 649 C C . THR A 1 85 ? 1.312 14.668 36.832 1.00 43.25 85 THR A C 1
ATOM 651 O O . THR A 1 85 ? 0.251 14.061 36.767 1.00 43.25 85 THR A O 1
ATOM 654 N N . SER A 1 86 ? 2.206 14.543 37.828 1.00 46.12 86 SER A N 1
ATOM 655 C CA . SER A 1 86 ? 2.058 14.098 39.228 1.00 46.12 86 SER A CA 1
ATOM 656 C C . SER A 1 86 ? 1.586 12.670 39.543 1.00 46.12 86 SER A C 1
ATOM 658 O O . SER A 1 86 ? 0.408 12.352 39.472 1.00 46.12 86 SER A O 1
ATOM 660 N N . ASN A 1 87 ? 2.551 11.886 40.044 1.00 43.66 87 ASN A N 1
ATOM 661 C CA . ASN A 1 87 ? 2.444 10.771 40.994 1.00 43.66 87 ASN A CA 1
ATOM 662 C C . ASN A 1 87 ? 1.376 9.693 40.740 1.00 43.66 87 ASN A C 1
ATOM 664 O O . ASN A 1 87 ? 0.267 9.780 41.250 1.00 43.66 87 ASN A O 1
ATOM 668 N N . ALA A 1 88 ? 1.782 8.591 40.109 1.00 38.78 88 ALA A N 1
ATOM 669 C CA . ALA A 1 88 ? 1.839 7.265 40.739 1.00 38.78 88 ALA A CA 1
ATOM 670 C C . ALA A 1 88 ? 2.231 6.220 39.684 1.00 38.78 88 ALA A C 1
ATOM 672 O O . ALA A 1 88 ? 1.636 6.110 38.617 1.00 38.78 88 ALA A O 1
ATOM 673 N N . SER A 1 89 ? 3.271 5.466 40.015 1.00 48.22 89 SER A N 1
ATOM 674 C CA . SER A 1 89 ? 3.742 4.244 39.368 1.00 48.22 89 SER A CA 1
ATOM 675 C C . SER A 1 89 ? 2.616 3.273 39.007 1.00 48.22 89 SER A C 1
ATOM 677 O O . SER A 1 89 ? 1.813 2.973 39.881 1.00 48.22 89 SER A O 1
ATOM 679 N N . VAL A 1 90 ? 2.633 2.704 37.795 1.00 36.84 90 VAL A N 1
ATOM 680 C CA . VAL A 1 90 ? 2.712 1.244 37.576 1.00 36.84 90 VAL A CA 1
ATOM 681 C C . VAL A 1 90 ? 2.948 0.907 36.098 1.00 36.84 90 VAL A C 1
ATOM 683 O O . VAL A 1 90 ? 2.357 1.462 35.176 1.00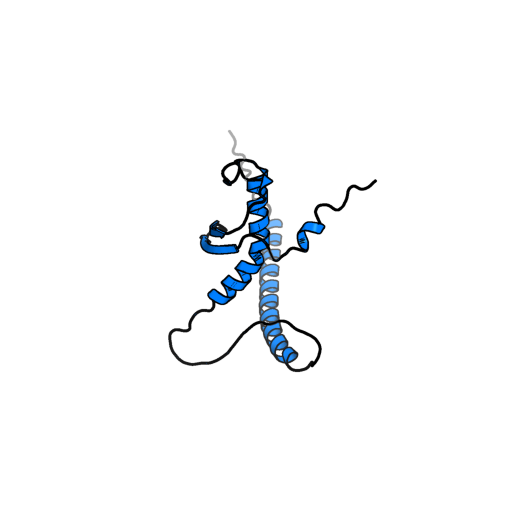 36.84 90 VAL A O 1
ATOM 686 N N . SER A 1 91 ? 3.872 -0.025 35.916 1.00 48.78 91 SER A N 1
ATOM 687 C CA . SER A 1 91 ? 4.385 -0.630 34.694 1.00 48.78 91 SER A CA 1
ATOM 688 C C . SER A 1 91 ? 3.391 -1.567 34.005 1.00 48.78 91 SER A C 1
ATOM 690 O O . SER A 1 91 ? 2.721 -2.359 34.659 1.00 48.78 91 SER A O 1
ATOM 692 N N . SER A 1 92 ? 3.400 -1.577 32.672 1.00 39.84 92 SER A N 1
ATOM 693 C CA . SER A 1 92 ? 3.000 -2.754 31.889 1.00 39.84 92 SER A CA 1
ATOM 694 C C . SER A 1 92 ? 3.793 -2.815 30.582 1.00 39.84 92 SER A C 1
ATOM 696 O O . SER A 1 92 ? 3.667 -1.981 29.678 1.00 39.84 92 SER A O 1
ATOM 698 N N . SER A 1 93 ? 4.678 -3.804 30.533 1.00 42.19 93 SER A N 1
ATOM 699 C CA . SER A 1 93 ? 5.348 -4.329 29.353 1.00 42.19 93 SER A CA 1
ATOM 700 C C . SER A 1 93 ? 4.800 -5.727 29.109 1.00 42.19 93 SER A C 1
ATOM 702 O O . SER A 1 93 ? 4.831 -6.582 29.990 1.00 42.19 93 SER A O 1
ATOM 704 N N . SER A 1 94 ? 4.322 -5.932 27.893 1.00 64.56 94 SER A N 1
ATOM 705 C CA . SER A 1 94 ? 4.242 -7.223 27.230 1.00 64.56 94 SER A CA 1
ATOM 706 C C . SER A 1 94 ? 5.605 -7.916 27.210 1.00 64.56 94 SER A C 1
ATOM 708 O O . SER A 1 94 ? 6.597 -7.257 26.899 1.00 64.56 94 SER A O 1
ATOM 710 N N . SER A 1 95 ? 5.650 -9.232 27.429 1.00 41.66 95 SER A N 1
ATOM 711 C CA . SER A 1 95 ? 6.450 -10.152 26.606 1.00 41.66 95 SER A CA 1
ATOM 712 C C . SER A 1 95 ? 6.151 -11.621 26.904 1.00 41.66 95 SER A C 1
ATOM 714 O O . SER A 1 95 ? 5.734 -12.006 27.988 1.00 41.66 95 SER A O 1
ATOM 716 N N . CYS A 1 96 ? 6.332 -12.388 25.841 1.00 36.34 96 CYS A N 1
ATOM 717 C CA . CYS A 1 96 ? 6.043 -13.787 25.582 1.00 36.34 96 CYS A CA 1
ATOM 718 C C . CYS A 1 96 ? 6.917 -14.808 26.348 1.00 36.34 96 CYS A C 1
ATOM 720 O O . CYS A 1 96 ? 8.056 -14.532 26.713 1.00 36.34 96 CYS A O 1
ATOM 722 N N . ASN A 1 97 ? 6.334 -16.003 26.527 1.00 50.28 97 ASN A N 1
ATOM 723 C CA . ASN A 1 97 ? 6.798 -17.201 27.254 1.00 50.28 97 ASN A CA 1
ATOM 724 C C . ASN A 1 97 ? 8.155 -17.778 26.775 1.00 50.28 97 ASN A C 1
ATOM 726 O O . ASN A 1 97 ? 8.533 -17.569 25.620 1.00 50.28 97 ASN A O 1
ATOM 730 N N . PRO A 1 98 ? 8.830 -18.603 27.609 1.00 46.25 98 PRO A N 1
ATOM 731 C CA . PRO A 1 98 ? 8.592 -20.056 27.550 1.00 46.25 98 PRO A CA 1
ATOM 732 C C . PRO A 1 98 ? 8.588 -20.772 28.926 1.00 46.25 98 PRO A C 1
ATOM 734 O O . PRO A 1 98 ? 9.443 -20.543 29.766 1.00 46.25 98 PRO A O 1
ATOM 737 N N . GLU A 1 99 ? 7.612 -21.666 29.101 1.00 40.47 99 GLU A N 1
ATOM 738 C CA . GLU A 1 99 ? 7.568 -22.825 30.017 1.00 40.47 99 GLU A CA 1
ATOM 739 C C . GLU A 1 99 ? 7.853 -22.660 31.537 1.00 40.47 99 GLU A C 1
ATOM 741 O O . GLU A 1 99 ? 8.980 -22.570 32.004 1.00 40.47 99 GLU A O 1
ATOM 746 N N . MET A 1 100 ? 6.754 -22.770 32.303 1.00 47.12 100 MET A N 1
ATOM 747 C CA . MET A 1 100 ? 6.614 -23.248 33.693 1.00 47.12 100 MET A CA 1
ATOM 748 C C . MET A 1 100 ? 7.342 -22.523 34.846 1.00 47.12 100 MET A C 1
ATOM 750 O O . MET A 1 100 ? 8.407 -22.908 35.312 1.00 47.12 100 MET A O 1
ATOM 754 N N . SER A 1 101 ? 6.604 -21.620 35.500 1.00 36.94 101 SER A N 1
ATOM 755 C CA . SER A 1 101 ? 6.332 -21.722 36.950 1.00 36.94 101 SER A CA 1
ATOM 756 C C . SER A 1 101 ? 5.057 -20.943 37.308 1.00 36.94 101 SER A C 1
ATOM 758 O O . SER A 1 101 ? 5.033 -19.731 37.487 1.00 36.94 101 SER A O 1
ATOM 760 N N . ASN A 1 102 ? 3.961 -21.703 37.347 1.00 48.75 102 ASN A N 1
ATOM 761 C CA . ASN A 1 102 ? 2.602 -21.304 37.697 1.00 48.75 102 ASN A CA 1
ATOM 762 C C . ASN A 1 102 ? 2.511 -20.770 39.136 1.00 48.75 102 ASN A C 1
ATOM 764 O O . ASN A 1 102 ? 2.737 -21.542 40.061 1.00 48.75 102 ASN A O 1
ATOM 768 N N . ALA A 1 103 ? 2.083 -19.517 39.325 1.00 46.41 103 ALA A N 1
ATOM 769 C CA . ALA A 1 103 ? 1.324 -19.081 40.514 1.00 46.41 103 ALA A CA 1
ATOM 770 C C . ALA A 1 103 ? 0.826 -17.630 40.390 1.00 46.41 103 ALA A C 1
ATOM 772 O O . ALA A 1 103 ? -0.282 -17.321 40.822 1.00 46.41 103 ALA A O 1
ATOM 773 N N . SER A 1 104 ? 1.622 -16.749 39.781 1.00 48.25 104 SER A N 1
ATOM 774 C CA . SER A 1 104 ? 1.465 -15.294 39.935 1.00 48.25 104 SER A CA 1
ATOM 775 C C . SER A 1 104 ? 0.452 -14.643 38.979 1.00 48.25 104 SER A C 1
ATOM 777 O O . SER A 1 104 ? -0.176 -13.655 39.347 1.00 48.25 104 SER A O 1
ATOM 779 N N . ASP A 1 105 ? 0.216 -15.219 37.793 1.00 43.28 105 ASP A N 1
ATOM 780 C CA . ASP A 1 105 ? -0.717 -14.666 36.788 1.00 43.28 105 ASP A CA 1
ATOM 781 C C . ASP A 1 105 ? -2.204 -14.895 37.112 1.00 43.28 105 ASP A C 1
ATOM 783 O O . ASP A 1 105 ? -3.078 -14.161 36.651 1.00 43.28 105 ASP A O 1
ATOM 787 N N . ARG A 1 106 ? -2.521 -15.880 37.962 1.00 46.34 106 ARG A N 1
ATOM 788 C CA . ARG A 1 106 ? -3.911 -16.237 38.313 1.00 46.34 106 ARG A CA 1
ATOM 789 C C . ARG A 1 106 ? -4.643 -15.146 39.098 1.00 46.34 106 ARG A C 1
ATOM 791 O O . ARG A 1 106 ? -5.871 -15.095 39.059 1.00 46.34 106 ARG A O 1
ATOM 798 N N . ALA A 1 107 ? -3.909 -14.286 39.803 1.00 50.06 107 ALA A N 1
ATOM 799 C CA . ALA A 1 107 ? -4.486 -13.182 40.565 1.00 50.06 107 ALA A CA 1
ATOM 800 C C . ALA A 1 107 ? -4.848 -11.987 39.664 1.00 50.06 107 ALA A C 1
ATOM 802 O O . ALA A 1 107 ? -5.941 -11.443 39.794 1.00 50.06 107 ALA A O 1
ATOM 803 N N . ALA A 1 108 ? -3.990 -11.637 38.698 1.00 50.34 108 ALA A N 1
ATOM 804 C CA . ALA A 1 108 ? -4.246 -10.546 37.752 1.00 50.34 108 ALA A CA 1
ATOM 805 C C . ALA A 1 108 ? -5.366 -10.897 36.751 1.00 50.34 108 ALA A C 1
ATOM 807 O O . ALA A 1 108 ? -6.259 -1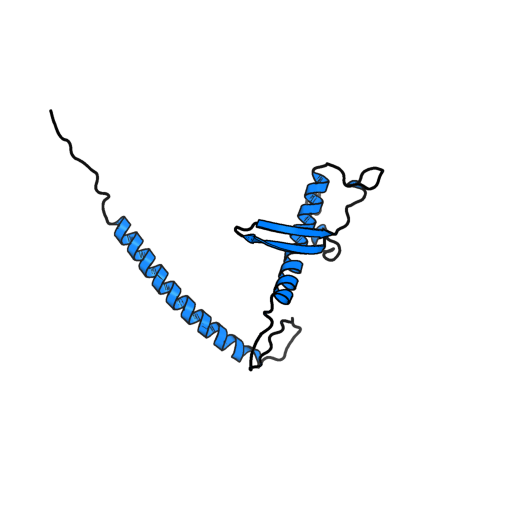0.088 36.492 1.00 50.34 108 ALA A O 1
ATOM 808 N N . GLU A 1 109 ? -5.396 -12.149 36.282 1.00 50.31 109 GLU A N 1
ATOM 809 C CA . GLU A 1 109 ? -6.459 -12.679 35.417 1.00 50.31 109 GLU A CA 1
ATOM 810 C C . GLU A 1 109 ? -7.828 -12.711 36.140 1.00 50.31 109 GLU A C 1
ATOM 812 O O . GLU A 1 109 ? -8.886 -12.580 35.518 1.00 50.31 109 GLU A O 1
ATOM 817 N N . SER A 1 110 ? -7.843 -12.839 37.474 1.00 53.97 110 SER A N 1
ATOM 818 C CA . SER A 1 110 ? -9.069 -12.832 38.288 1.00 53.97 110 SER A CA 1
ATOM 819 C C . SER A 1 110 ? -9.770 -11.463 38.296 1.00 53.97 110 SER A C 1
ATOM 821 O O . SER A 1 110 ? -11.002 -11.401 38.196 1.00 53.97 110 SER A O 1
ATOM 823 N N . ASP A 1 111 ? -9.011 -10.366 38.344 1.00 56.69 111 ASP A N 1
ATOM 824 C CA . ASP A 1 111 ? -9.561 -9.005 38.383 1.00 56.69 111 ASP A CA 1
ATOM 825 C C . ASP A 1 111 ? -10.036 -8.517 37.005 1.00 56.69 111 ASP A C 1
ATOM 827 O O . ASP A 1 111 ? -11.121 -7.931 36.885 1.00 56.69 111 ASP A O 1
ATOM 831 N N . GLU A 1 112 ? -9.313 -8.851 35.933 1.00 56.72 112 GLU A N 1
ATOM 832 C CA . GLU A 1 112 ? -9.750 -8.570 34.557 1.00 56.72 112 GLU A CA 1
ATOM 833 C C . GLU A 1 112 ? -11.020 -9.348 34.187 1.00 56.72 112 GLU A C 1
ATOM 835 O O . GLU A 1 112 ? -11.961 -8.804 33.588 1.00 56.72 112 GLU A O 1
ATOM 840 N N . ASN A 1 113 ? -11.115 -10.606 34.623 1.00 64.38 113 ASN A N 1
ATOM 841 C CA . ASN A 1 113 ? -12.325 -11.405 34.464 1.00 64.38 113 ASN A CA 1
ATOM 842 C C . ASN A 1 113 ? -13.509 -10.821 35.246 1.00 64.38 113 ASN A C 1
ATOM 844 O O . ASN A 1 113 ? -14.652 -10.911 34.791 1.00 64.38 113 ASN A O 1
ATOM 848 N N . ARG A 1 114 ? -13.272 -10.173 36.392 1.00 68.19 114 ARG A N 1
ATOM 849 C CA . ARG A 1 114 ? -14.323 -9.512 37.180 1.00 68.19 114 ARG A CA 1
ATOM 850 C C . ARG A 1 114 ? -14.895 -8.290 36.459 1.00 68.19 114 ARG A C 1
ATOM 852 O O . ARG A 1 114 ? -16.117 -8.158 36.363 1.00 68.19 114 ARG A O 1
ATOM 859 N N . ALA A 1 115 ? -14.040 -7.449 35.876 1.00 69.19 115 ALA A N 1
ATOM 860 C CA . ALA A 1 115 ? -14.478 -6.313 35.060 1.00 69.19 115 ALA A CA 1
ATOM 861 C C . ALA A 1 115 ? -15.212 -6.768 33.783 1.00 69.19 115 ALA A C 1
ATOM 863 O O . ALA A 1 115 ? -16.219 -6.174 33.379 1.00 69.19 115 ALA A O 1
ATOM 864 N N . THR A 1 116 ? -14.748 -7.860 33.173 1.00 81.00 116 THR A N 1
ATOM 865 C CA . THR A 1 116 ? -15.365 -8.465 31.985 1.00 81.00 116 THR A CA 1
ATOM 866 C C . THR A 1 116 ? -16.745 -9.048 32.297 1.00 81.00 116 THR A C 1
ATOM 868 O O . THR A 1 116 ? -17.688 -8.840 31.529 1.00 81.00 116 THR A O 1
ATOM 871 N N . ARG A 1 117 ? -16.912 -9.692 33.462 1.00 81.56 117 ARG A N 1
ATOM 872 C CA . ARG A 1 117 ? -18.208 -10.201 33.946 1.00 81.56 117 ARG A CA 1
ATOM 873 C C . ARG A 1 117 ? -19.240 -9.085 34.111 1.00 81.56 117 ARG A C 1
ATOM 875 O O . ARG A 1 117 ? -20.332 -9.215 33.563 1.00 81.56 117 ARG A O 1
ATOM 882 N N . GLY A 1 118 ? -18.886 -7.967 34.753 1.00 86.25 118 GLY A N 1
ATOM 883 C CA . GLY A 1 118 ? -19.813 -6.838 34.937 1.00 86.25 118 GLY A CA 1
ATOM 884 C C . GLY A 1 118 ? -20.236 -6.182 33.616 1.00 86.25 118 GLY A C 1
ATOM 885 O O . GLY A 1 118 ? -21.411 -5.874 33.402 1.00 86.25 118 GLY A O 1
ATOM 886 N N . LYS A 1 119 ? -19.300 -6.033 32.669 1.00 88.50 119 LYS A N 1
ATOM 887 C CA . LYS A 1 119 ? -19.617 -5.542 31.316 1.00 88.50 119 LYS A CA 1
ATOM 888 C C . LYS A 1 119 ? -20.530 -6.511 30.557 1.00 88.50 119 LYS A C 1
ATOM 890 O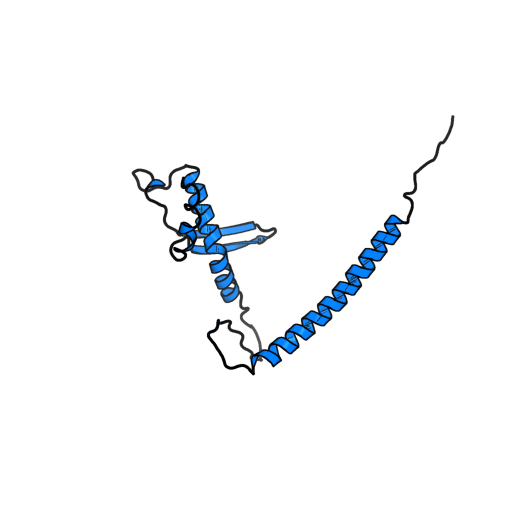 O . LYS A 1 119 ? -21.477 -6.061 29.913 1.00 88.50 119 LYS A O 1
ATOM 895 N N . MET A 1 120 ? -20.282 -7.820 30.647 1.00 92.44 120 MET A N 1
ATOM 896 C CA . MET A 1 120 ? -21.121 -8.847 30.016 1.00 92.44 120 MET A CA 1
ATOM 897 C C . MET A 1 120 ? -22.534 -8.893 30.596 1.00 92.44 120 MET A C 1
ATOM 899 O O . MET A 1 120 ? -23.497 -9.045 29.847 1.00 92.44 120 MET A O 1
ATOM 903 N N . GLU A 1 121 ? -22.673 -8.739 31.907 1.00 91.56 121 GLU A N 1
ATOM 904 C CA . GLU A 1 121 ? -23.971 -8.700 32.576 1.00 91.56 121 GLU A CA 1
ATOM 905 C C . GLU A 1 121 ? -24.791 -7.483 32.127 1.00 91.56 121 GLU A C 1
ATOM 907 O O . GLU A 1 121 ? -25.927 -7.630 31.666 1.00 91.56 121 GLU A O 1
ATOM 912 N N . ARG A 1 122 ? -24.167 -6.296 32.105 1.00 93.69 122 ARG A N 1
ATOM 913 C CA . ARG A 1 122 ? -24.784 -5.080 31.553 1.00 93.69 122 ARG A CA 1
ATOM 914 C C . ARG A 1 122 ? -25.174 -5.251 30.082 1.00 93.69 122 ARG A C 1
ATOM 916 O O . ARG A 1 122 ? -26.256 -4.826 29.679 1.00 93.69 122 ARG A O 1
ATOM 923 N N . LEU A 1 123 ? -24.321 -5.883 29.273 1.00 95.69 123 LEU A N 1
ATOM 924 C CA . LEU A 1 123 ? -24.593 -6.131 27.856 1.00 95.69 123 LEU A CA 1
ATOM 925 C C . LEU A 1 123 ? -25.789 -7.073 27.659 1.00 95.69 123 LEU A C 1
ATOM 927 O O . LEU A 1 123 ? -26.645 -6.798 26.818 1.00 95.69 123 LEU A O 1
ATOM 931 N N . ARG A 1 124 ? -25.883 -8.155 28.443 1.00 95.25 124 ARG A N 1
ATOM 932 C CA . ARG A 1 124 ? -27.023 -9.087 28.404 1.00 95.25 124 ARG A CA 1
ATOM 933 C C . ARG A 1 124 ? -28.336 -8.379 28.724 1.00 95.25 124 ARG A C 1
ATOM 935 O O . ARG A 1 124 ? -29.311 -8.591 28.005 1.00 95.25 124 ARG A O 1
ATOM 942 N N . LEU A 1 125 ? -28.338 -7.492 29.721 1.00 94.94 125 LEU A N 1
ATOM 943 C CA . LEU A 1 125 ? -29.509 -6.691 30.085 1.00 94.94 125 LEU A CA 1
ATOM 944 C C . LEU A 1 125 ? -29.957 -5.780 28.928 1.00 94.94 125 LEU A C 1
ATOM 946 O O . LEU A 1 125 ? -31.117 -5.813 28.512 1.00 94.94 125 LEU A O 1
ATOM 950 N N . VAL A 1 126 ? -29.022 -5.024 28.341 1.00 96.00 126 VAL A N 1
ATOM 951 C CA . VAL A 1 126 ? -29.309 -4.110 27.219 1.00 96.00 126 VAL A CA 1
ATOM 952 C C . VAL A 1 126 ? -29.811 -4.868 25.985 1.00 96.00 126 VAL A C 1
ATOM 954 O O . VAL A 1 126 ? -30.774 -4.451 25.336 1.00 96.00 126 VAL A O 1
ATOM 957 N N . LEU A 1 127 ? -29.185 -5.998 25.645 1.00 92.94 127 LEU A N 1
ATOM 958 C CA . LEU A 1 127 ? -29.594 -6.810 24.497 1.00 92.94 127 LEU A CA 1
ATOM 959 C C . LEU A 1 127 ? -30.949 -7.497 24.718 1.00 92.94 127 LEU A C 1
ATOM 961 O O . LEU A 1 127 ? -31.715 -7.622 23.758 1.00 92.94 127 LEU A O 1
ATOM 965 N N . GLY A 1 128 ? -31.262 -7.894 25.956 1.00 94.44 128 GLY A N 1
ATOM 966 C CA . GLY A 1 128 ? -32.568 -8.423 26.353 1.00 94.44 128 GLY A CA 1
ATOM 967 C C . GLY A 1 128 ? -33.683 -7.405 26.130 1.00 94.44 128 GLY A C 1
ATOM 968 O O . GLY A 1 128 ? -34.593 -7.653 25.337 1.00 94.44 128 GLY A O 1
ATOM 969 N N . GLN A 1 129 ? -33.535 -6.203 26.692 1.00 93.06 129 GLN A N 1
ATOM 970 C CA . GLN A 1 129 ? -34.504 -5.116 26.514 1.00 93.06 129 GLN A CA 1
ATOM 971 C C . GLN A 1 129 ? -34.687 -4.748 25.031 1.00 93.06 129 GLN A C 1
ATOM 973 O O . GLN A 1 129 ? -35.800 -4.537 24.549 1.00 93.06 129 GLN A O 1
ATOM 978 N N . ARG A 1 130 ? -33.599 -4.728 24.247 1.00 91.38 130 ARG A N 1
ATOM 979 C CA . ARG A 1 130 ? -33.673 -4.447 22.803 1.00 91.38 130 ARG A CA 1
ATOM 980 C C . ARG A 1 130 ? -34.358 -5.568 22.017 1.00 91.38 130 ARG A C 1
ATOM 982 O O . ARG A 1 130 ? -34.984 -5.306 20.988 1.00 91.38 130 ARG A O 1
ATOM 989 N N . ARG A 1 131 ? -34.237 -6.825 22.457 1.00 91.94 131 ARG A N 1
ATOM 990 C CA . ARG A 1 131 ? -34.983 -7.958 21.890 1.00 91.94 131 ARG A CA 1
ATOM 991 C C . ARG A 1 131 ? -36.475 -7.822 22.194 1.00 91.94 131 ARG A C 1
ATOM 993 O O . ARG A 1 131 ? -37.268 -7.985 21.272 1.00 91.94 131 ARG A O 1
ATOM 1000 N N . GLU A 1 132 ? -36.846 -7.473 23.420 1.00 87.69 132 GLU A N 1
ATOM 1001 C CA . GLU A 1 132 ? -38.242 -7.235 23.809 1.00 87.69 132 GLU A CA 1
ATOM 1002 C C . GLU A 1 132 ? -38.858 -6.065 23.046 1.00 87.69 132 GLU A C 1
ATOM 1004 O O . GLU A 1 132 ? -39.921 -6.227 22.458 1.00 87.69 132 GLU A O 1
ATOM 1009 N N . ARG A 1 133 ? -38.147 -4.937 22.917 1.00 86.94 133 ARG A N 1
ATOM 1010 C CA . ARG A 1 133 ? -38.612 -3.788 22.123 1.00 86.94 133 ARG A CA 1
ATOM 1011 C C . ARG A 1 133 ? -38.892 -4.164 20.667 1.00 86.94 133 ARG A C 1
ATOM 1013 O O . ARG A 1 133 ? -39.887 -3.725 20.101 1.00 86.94 133 ARG A O 1
ATOM 1020 N N . ARG A 1 134 ? -38.049 -5.011 20.062 1.00 86.69 134 ARG A N 1
ATOM 1021 C CA . ARG A 1 134 ? -38.287 -5.535 18.704 1.00 86.69 134 ARG A CA 1
ATOM 1022 C C . ARG A 1 134 ? -39.489 -6.477 18.642 1.00 86.69 134 ARG A C 1
ATOM 1024 O O . ARG A 1 134 ? -40.218 -6.426 17.661 1.00 86.69 134 ARG A O 1
ATOM 1031 N N . ARG A 1 135 ? -39.714 -7.309 19.666 1.00 86.38 135 ARG A N 1
ATOM 1032 C CA . ARG A 1 135 ? -40.904 -8.175 19.758 1.00 86.38 135 ARG A CA 1
ATOM 1033 C C . ARG A 1 135 ? -42.184 -7.353 19.910 1.00 86.38 135 ARG A C 1
ATOM 1035 O O . ARG A 1 135 ? -43.122 -7.602 19.169 1.00 86.38 135 ARG A O 1
ATOM 1042 N N . ALA A 1 136 ? -42.176 -6.338 20.774 1.00 80.75 136 ALA A N 1
ATOM 1043 C CA . ALA A 1 136 ? -43.299 -5.425 20.976 1.00 80.75 136 ALA A CA 1
ATOM 1044 C C . ALA A 1 136 ? -43.628 -4.618 19.710 1.00 80.75 136 ALA A C 1
ATOM 1046 O O . ALA A 1 136 ? -44.790 -4.460 19.361 1.00 80.75 136 ALA A O 1
ATOM 1047 N N . MET A 1 137 ? -42.610 -4.155 18.974 1.00 72.38 137 MET A N 1
ATOM 1048 C CA . MET A 1 137 ? -42.821 -3.517 17.669 1.00 72.38 137 MET A CA 1
ATOM 1049 C C . MET A 1 137 ? -43.340 -4.498 16.614 1.00 72.38 137 MET A C 1
ATOM 1051 O O . MET A 1 137 ? -44.122 -4.108 15.760 1.00 72.38 137 MET A O 1
ATOM 1055 N N . ARG A 1 138 ? -42.928 -5.770 16.662 1.00 73.56 138 ARG A N 1
ATOM 1056 C CA . ARG A 1 138 ? -43.417 -6.802 15.736 1.00 73.56 138 ARG A CA 1
ATOM 1057 C C . ARG A 1 138 ? -44.860 -7.220 16.032 1.00 73.56 138 ARG A C 1
ATOM 1059 O O . ARG A 1 138 ? -45.542 -7.649 15.111 1.00 73.56 138 ARG A O 1
ATOM 1066 N N . SER A 1 139 ? -45.309 -7.108 17.284 1.00 64.69 139 SER A N 1
ATOM 1067 C CA . SER A 1 139 ? -46.692 -7.377 17.696 1.00 64.69 139 SER A CA 1
ATOM 1068 C C . SER A 1 139 ? -47.625 -6.172 17.553 1.00 64.69 139 SER A C 1
ATOM 1070 O O . SER A 1 139 ? -48.809 -6.311 17.836 1.00 64.69 139 SER A O 1
ATOM 1072 N N . GLN A 1 140 ? -47.117 -5.002 17.151 1.00 56.25 140 GLN A N 1
ATOM 1073 C CA . GLN A 1 140 ? -47.950 -3.858 16.788 1.00 56.25 140 GLN A CA 1
ATOM 1074 C C . GLN A 1 140 ? -48.314 -3.974 15.303 1.00 56.25 140 GLN A C 1
ATOM 1076 O O . GLN A 1 140 ? -47.410 -3.962 14.461 1.00 56.25 140 GLN A O 1
ATOM 1081 N N . PRO A 1 141 ? -49.605 -4.112 14.956 1.00 58.91 141 PRO A N 1
ATOM 1082 C CA . PRO A 1 141 ? -50.042 -3.999 13.575 1.00 58.91 141 PRO A CA 1
ATOM 1083 C C . PRO A 1 141 ? -49.605 -2.631 13.047 1.00 58.91 141 PRO A C 1
ATOM 1085 O O . PRO A 1 141 ? -49.824 -1.613 13.706 1.00 58.91 141 PRO A O 1
ATOM 1088 N N . TYR A 1 142 ? -48.968 -2.594 11.874 1.00 52.50 142 TYR A N 1
ATOM 1089 C CA . TYR A 1 142 ? -48.811 -1.331 11.159 1.00 52.50 142 TYR A CA 1
ATOM 1090 C C . TYR A 1 142 ? -50.207 -0.712 11.020 1.00 52.50 142 TYR A C 1
ATOM 1092 O O . TYR A 1 142 ? -51.118 -1.437 10.613 1.00 52.50 142 TYR A O 1
ATOM 1100 N N . PRO A 1 143 ? -50.404 0.578 11.344 1.00 57.53 143 PRO A N 1
ATOM 1101 C CA . PRO A 1 143 ? -51.645 1.249 11.010 1.00 57.53 143 PRO A CA 1
ATOM 1102 C C . PRO A 1 143 ? -51.726 1.254 9.486 1.00 57.53 143 PRO A C 1
ATOM 1104 O O . PRO A 1 143 ? -51.049 2.024 8.805 1.00 57.53 143 PRO A O 1
ATOM 1107 N N . THR A 1 144 ? -52.483 0.309 8.935 1.00 58.00 144 THR A N 1
ATOM 1108 C CA . THR A 1 144 ? -52.876 0.338 7.538 1.00 58.00 144 THR A CA 1
ATOM 1109 C C . THR A 1 144 ? -53.791 1.541 7.430 1.00 58.00 144 THR A C 1
ATOM 1111 O O . THR A 1 144 ? -54.929 1.482 7.887 1.00 58.00 144 THR A O 1
ATOM 1114 N N . GLY A 1 145 ? -53.256 2.654 6.927 1.00 57.53 145 GLY A N 1
ATOM 1115 C CA . GLY A 1 145 ? -54.045 3.827 6.581 1.00 57.53 145 GLY A CA 1
ATOM 1116 C C . GLY A 1 145 ? -55.104 3.397 5.579 1.00 57.53 145 GLY A C 1
ATOM 1117 O O . GLY A 1 145 ? -54.819 3.239 4.393 1.00 57.53 145 GLY A O 1
ATOM 1118 N N . HIS A 1 146 ? -56.298 3.122 6.083 1.00 59.00 146 HIS A N 1
ATOM 1119 C CA . HIS A 1 146 ? -57.468 2.837 5.290 1.00 59.00 146 HIS A CA 1
ATOM 1120 C C . HIS A 1 146 ? -58.498 3.891 5.661 1.00 59.00 146 HIS A C 1
ATOM 1122 O O . HIS A 1 146 ? -59.280 3.680 6.571 1.00 59.00 146 HIS A O 1
ATOM 1128 N N . ASP A 1 147 ? -58.464 4.991 4.915 1.00 54.81 147 ASP A N 1
ATOM 1129 C CA . ASP A 1 147 ? -59.585 5.902 4.689 1.00 54.81 147 ASP A CA 1
ATOM 1130 C C . ASP A 1 147 ? -59.636 6.052 3.151 1.00 54.81 147 ASP A C 1
ATOM 1132 O O . ASP A 1 147 ? -58.843 6.770 2.552 1.00 54.81 147 ASP A O 1
ATOM 1136 N N . HIS A 1 148 ? -60.246 5.124 2.405 1.00 62.09 148 HIS A N 1
ATOM 1137 C CA . HIS A 1 148 ? -61.616 5.263 1.883 1.00 62.09 148 HIS A CA 1
ATOM 1138 C C . HIS A 1 148 ? -62.382 6.490 2.399 1.00 62.09 148 HIS A C 1
ATOM 1140 O O . HIS A 1 148 ? -62.398 6.785 3.584 1.00 62.09 148 HIS A O 1
ATOM 1146 N N . VAL A 1 149 ? -63.013 7.193 1.456 1.00 54.50 149 VAL A N 1
ATOM 1147 C CA . VAL A 1 149 ? -63.269 8.644 1.448 1.00 54.50 149 VAL A CA 1
ATOM 1148 C C . VAL A 1 149 ? -63.870 8.988 0.081 1.00 54.50 149 VAL A C 1
ATOM 1150 O O . VAL A 1 149 ? -63.197 9.554 -0.768 1.00 54.50 149 VAL A O 1
ATOM 1153 N N . THR A 1 150 ? -65.070 8.467 -0.142 1.00 50.94 150 THR A N 1
ATOM 1154 C CA . THR A 1 150 ? -65.997 8.538 -1.282 1.00 50.94 150 THR A CA 1
ATOM 1155 C C . THR A 1 150 ? -66.284 9.913 -1.899 1.00 50.94 150 THR A C 1
ATOM 1157 O O . THR A 1 150 ? -66.383 10.890 -1.165 1.00 50.94 150 THR A O 1
ATOM 1160 N N . ALA A 1 151 ? -66.646 9.835 -3.193 1.00 44.28 151 ALA A N 1
ATOM 1161 C CA . ALA A 1 151 ? -67.571 10.672 -3.980 1.00 44.28 151 ALA A CA 1
ATOM 1162 C C . ALA A 1 151 ? -67.134 12.091 -4.380 1.00 44.28 151 ALA A C 1
ATOM 1164 O O . ALA A 1 151 ? -66.947 12.952 -3.498 1.00 44.28 151 ALA A O 1
#

Sequence (151 aa):
DGFSSSWEASSLKRRQGAIIESMHHHGKGVYSGTFSGTLNPALQDRFGRPKRDISTIIHILNDLLCATPQYRAAAQEAAKPQPSTSNASVSSSSSCNPEMSNASDRAAESDENRATRGKMERLRLVLGQRRERRRAMRSQPYPTGHDHVTA

Foldseek 3Di:
DDPDDDPVVVPPPLPAFKAWPDWDDPDPPDIDGDIDHADDQVQADPVRHGDPDVVSVVRNVVRVVSNVVVVVVVVVVVPPDDDDDDDDDDDDDDDDDDDDDDDPVVVVVVVVVVVVVVVVVVVVVVVVVVVVVVVVVVPDPDPPPDDDDDD

Radius of gyration: 27.9 Å; chains: 1; bounding box: 84×50×59 Å

pLDDT: mean 71.45, std 21.25, range [36.34, 97.19]